Protein AF-A0A124FXR9-F1 (afdb_monomer_lite)

Radius of gyration: 18.73 Å; chains: 1; bounding box: 35×37×46 Å

Structure (mmCIF, N/CA/C/O backbone):
data_AF-A0A124FXR9-F1
#
_entry.id   AF-A0A124FXR9-F1
#
loop_
_atom_site.group_PDB
_atom_site.id
_atom_site.type_symbol
_atom_site.label_atom_id
_atom_site.label_alt_id
_atom_site.label_comp_id
_atom_site.label_asym_id
_atom_site.label_entity_id
_atom_site.label_seq_id
_atom_site.pdbx_PDB_ins_code
_atom_site.Cartn_x
_atom_site.Cartn_y
_atom_site.Cartn_z
_atom_site.occupancy
_atom_site.B_iso_or_equiv
_atom_site.auth_seq_id
_atom_site.auth_comp_id
_atom_site.auth_asym_id
_atom_site.auth_atom_id
_atom_site.pdbx_PDB_model_num
ATOM 1 N N . VAL A 1 1 ? -1.698 17.752 -11.540 1.00 46.06 1 VAL A N 1
ATOM 2 C CA . VAL A 1 1 ? -2.744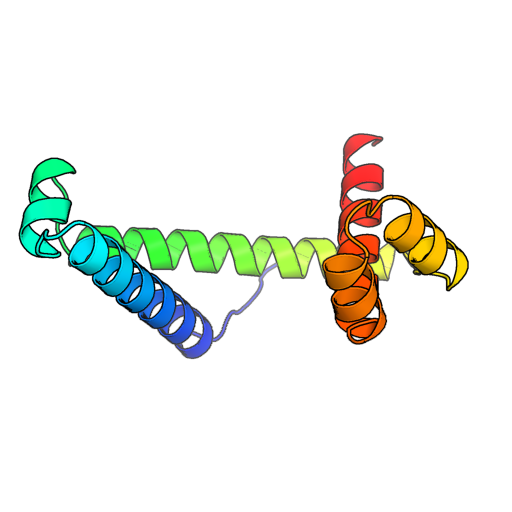 16.839 -12.069 1.00 46.06 1 VAL A CA 1
ATOM 3 C C . VAL A 1 1 ? -3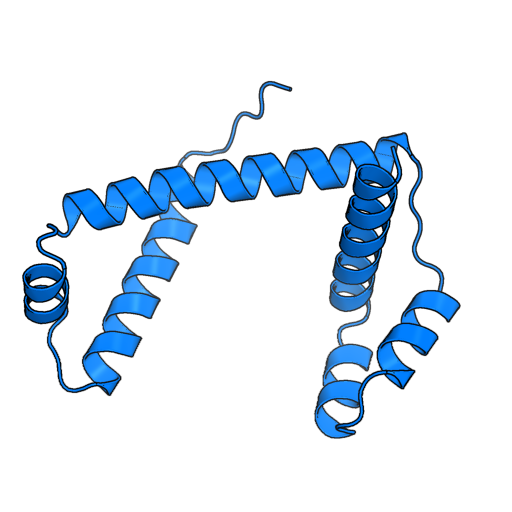.930 16.851 -11.109 1.00 46.06 1 VAL A C 1
ATOM 5 O O . VAL A 1 1 ? -3.719 16.599 -9.930 1.00 46.06 1 VAL A O 1
ATOM 8 N N . LYS A 1 2 ? -5.148 17.201 -11.553 1.00 51.97 2 LYS A N 1
ATOM 9 C CA . LYS A 1 2 ? -6.359 17.020 -10.731 1.00 51.97 2 LYS A CA 1
ATOM 10 C C . LYS A 1 2 ? -6.806 15.569 -10.886 1.00 51.97 2 LYS A C 1
ATOM 12 O O . LYS A 1 2 ? -7.331 15.203 -11.928 1.00 51.97 2 LYS A O 1
ATOM 17 N N . VAL A 1 3 ? -6.523 14.750 -9.880 1.00 61.56 3 VAL A N 1
ATOM 18 C CA . VAL A 1 3 ? -6.984 13.362 -9.827 1.00 61.56 3 VAL A CA 1
ATOM 19 C C . VAL A 1 3 ? -8.328 13.344 -9.107 1.00 61.56 3 VAL A C 1
ATOM 21 O O . VAL A 1 3 ? -8.393 13.676 -7.922 1.00 61.56 3 VAL A O 1
ATOM 24 N N . THR A 1 4 ? -9.392 12.975 -9.815 1.00 67.25 4 THR A N 1
ATOM 25 C CA . THR A 1 4 ? -10.710 12.755 -9.212 1.00 67.25 4 THR A CA 1
ATOM 26 C C . THR A 1 4 ? -10.789 11.304 -8.757 1.00 67.25 4 THR A C 1
ATOM 28 O O . THR A 1 4 ? -10.956 10.406 -9.577 1.00 67.25 4 THR A O 1
ATOM 31 N N . LEU A 1 5 ? -10.630 11.072 -7.455 1.00 76.38 5 LEU A N 1
ATOM 32 C CA . LEU A 1 5 ? -10.763 9.741 -6.866 1.00 76.38 5 LEU A CA 1
ATOM 33 C C . LEU A 1 5 ? -12.230 9.489 -6.495 1.00 76.38 5 LEU A C 1
ATOM 35 O O . LEU A 1 5 ? -12.836 10.339 -5.836 1.00 76.38 5 LEU A O 1
ATOM 39 N N . PRO A 1 6 ? -12.821 8.346 -6.890 1.00 84.50 6 PRO A N 1
ATOM 40 C CA . PRO A 1 6 ? -14.146 7.970 -6.426 1.00 84.50 6 PRO A CA 1
ATOM 41 C C . PRO A 1 6 ? -14.150 7.856 -4.904 1.00 84.50 6 PRO A C 1
ATOM 43 O O . PRO A 1 6 ? -13.340 7.130 -4.332 1.00 84.50 6 PRO A O 1
ATOM 46 N N . LYS A 1 7 ? -15.093 8.528 -4.241 1.00 83.06 7 LYS A N 1
ATOM 47 C CA . LYS A 1 7 ? -15.184 8.503 -2.775 1.00 83.06 7 LYS A CA 1
ATOM 48 C C . LYS A 1 7 ? -15.309 7.074 -2.226 1.00 83.06 7 LYS A C 1
ATOM 50 O O . LYS A 1 7 ? -14.657 6.737 -1.252 1.00 83.06 7 LYS A O 1
ATOM 55 N N . VAL A 1 8 ? -16.051 6.217 -2.931 1.00 87.69 8 VAL A N 1
ATOM 56 C CA . VAL A 1 8 ? -16.232 4.793 -2.595 1.00 87.69 8 VAL A CA 1
ATOM 57 C C . VAL A 1 8 ? -14.906 4.026 -2.543 1.00 87.69 8 VAL A C 1
ATOM 59 O O . VAL A 1 8 ? -14.758 3.124 -1.725 1.00 87.69 8 VAL A O 1
ATOM 62 N N . LEU A 1 9 ? -13.931 4.378 -3.389 1.00 86.88 9 LEU A N 1
ATOM 63 C CA . LEU A 1 9 ? -12.611 3.743 -3.376 1.00 86.88 9 LEU A CA 1
ATOM 64 C C . LEU A 1 9 ? -11.877 4.056 -2.068 1.00 86.88 9 LEU A C 1
ATOM 66 O O . LEU A 1 9 ? -11.360 3.154 -1.414 1.00 86.88 9 LEU A O 1
ATOM 70 N N . ILE A 1 10 ? -11.900 5.329 -1.669 1.00 89.00 10 ILE A N 1
ATOM 71 C CA . ILE A 1 10 ? -11.278 5.799 -0.430 1.00 89.00 10 ILE A CA 1
ATOM 72 C C . ILE A 1 10 ? -12.001 5.226 0.786 1.00 89.00 10 ILE A C 1
ATOM 74 O O . ILE A 1 10 ? -11.356 4.714 1.694 1.00 89.00 10 ILE A O 1
ATOM 78 N N . ASP A 1 11 ? -13.333 5.252 0.788 1.00 88.56 11 ASP A N 1
ATOM 79 C CA . ASP A 1 11 ? -14.139 4.730 1.892 1.00 88.56 11 ASP A CA 1
ATOM 80 C C . ASP A 1 11 ? -13.881 3.226 2.107 1.00 88.56 11 ASP A C 1
ATOM 82 O O . ASP A 1 11 ? -13.747 2.781 3.247 1.00 88.56 11 ASP A O 1
ATOM 86 N N . ASN A 1 12 ? -13.741 2.443 1.030 1.00 90.94 12 ASN A N 1
ATOM 87 C CA . ASN A 1 12 ? -13.391 1.024 1.127 1.00 90.94 12 ASN A CA 1
ATOM 88 C C . ASN A 1 12 ? -11.997 0.799 1.726 1.00 90.94 12 ASN A C 1
ATOM 90 O O . ASN A 1 12 ? -11.850 -0.051 2.604 1.00 90.94 12 ASN A O 1
ATOM 94 N N . GLU A 1 13 ? -10.985 1.554 1.293 1.00 89.56 13 GLU A N 1
ATOM 95 C CA . GLU A 1 13 ? -9.631 1.437 1.850 1.00 89.56 13 GLU A CA 1
ATOM 96 C C . GLU A 1 13 ? -9.598 1.825 3.331 1.00 89.56 13 GLU A C 1
ATOM 98 O O . GLU A 1 13 ? -9.015 1.116 4.151 1.00 89.56 13 GLU A O 1
ATOM 103 N N . VAL A 1 14 ? -10.283 2.910 3.699 1.00 92.25 14 VAL A N 1
ATOM 104 C CA . VAL A 1 14 ? -10.405 3.350 5.092 1.00 92.25 14 VAL A CA 1
ATOM 105 C C . VAL A 1 14 ? -11.065 2.270 5.944 1.00 92.25 14 VAL A C 1
ATOM 107 O O . VAL A 1 14 ? -10.559 1.952 7.019 1.00 92.25 14 VAL A O 1
ATOM 110 N N . ASN A 1 15 ? -12.145 1.654 5.460 1.00 91.56 15 ASN A N 1
ATOM 111 C CA . ASN A 1 15 ? -12.814 0.568 6.174 1.00 91.56 15 ASN A CA 1
ATOM 112 C C . ASN A 1 15 ? -11.900 -0.652 6.356 1.00 91.56 15 ASN A C 1
ATOM 114 O O . ASN A 1 15 ? -11.863 -1.219 7.446 1.00 91.56 15 ASN A O 1
ATOM 118 N N . GLN A 1 16 ? -11.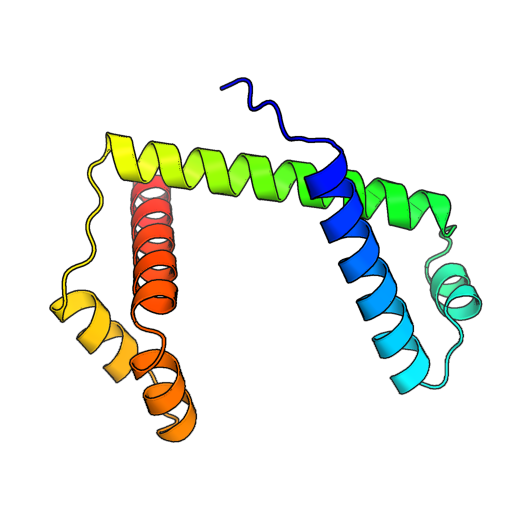120 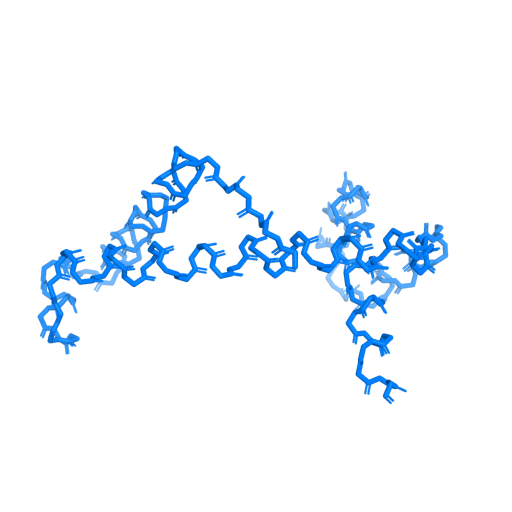-1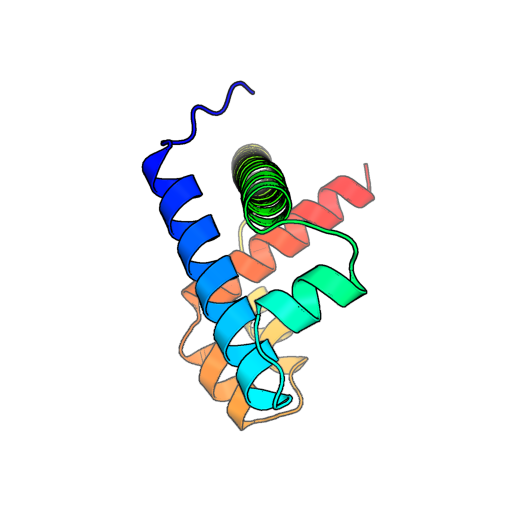.030 5.338 1.00 92.94 16 GLN A N 1
ATOM 119 C CA . GLN A 1 16 ? -10.150 -2.123 5.468 1.00 92.94 16 GLN A CA 1
ATOM 120 C C . GLN A 1 16 ? -9.030 -1.798 6.465 1.00 92.94 16 GLN A C 1
ATOM 122 O O . GLN A 1 16 ? -8.637 -2.664 7.252 1.00 92.94 16 GLN A O 1
ATOM 127 N N . LYS A 1 17 ? -8.536 -0.553 6.477 1.00 91.56 17 LYS A N 1
ATOM 128 C CA . LYS A 1 17 ? -7.529 -0.091 7.447 1.00 91.56 17 LYS A CA 1
ATOM 129 C C . LYS A 1 17 ? -8.072 -0.113 8.873 1.00 91.56 17 LYS A C 1
ATOM 131 O O . LYS A 1 17 ? -7.381 -0.582 9.773 1.00 91.56 17 LYS A O 1
ATOM 136 N N . LEU A 1 18 ? -9.312 0.335 9.073 1.00 91.44 18 LEU A N 1
ATOM 137 C CA . LEU A 1 18 ? -9.989 0.278 10.369 1.00 91.44 18 LEU A CA 1
ATOM 138 C C . LEU A 1 18 ? -10.206 -1.167 10.833 1.00 91.44 18 LEU A C 1
ATOM 140 O O . LEU A 1 18 ? -9.891 -1.478 11.976 1.00 91.44 18 LEU A O 1
ATOM 144 N N . ALA A 1 19 ? -10.666 -2.062 9.955 1.00 92.44 19 ALA A N 1
ATOM 145 C CA . ALA A 1 19 ? -10.821 -3.481 10.284 1.00 92.44 19 ALA A CA 1
ATOM 146 C C . ALA A 1 19 ? -9.478 -4.121 10.677 1.00 92.44 19 ALA A C 1
ATOM 148 O O . ALA A 1 19 ? -9.368 -4.741 11.731 1.00 92.44 19 ALA A O 1
ATOM 149 N N . SER A 1 20 ? -8.425 -3.858 9.897 1.00 92.38 20 SER A N 1
ATOM 150 C CA . SER A 1 20 ? -7.063 -4.308 10.212 1.00 92.38 20 SER A CA 1
ATOM 151 C C . SER A 1 20 ? -6.551 -3.751 11.543 1.00 92.38 20 SER A C 1
ATOM 153 O O . SER A 1 20 ? -5.781 -4.417 12.234 1.00 92.38 20 SER A O 1
ATOM 155 N N . LEU A 1 21 ? -6.928 -2.517 11.895 1.00 90.44 21 LEU A N 1
ATOM 156 C CA . LEU A 1 21 ? -6.573 -1.911 13.174 1.00 90.44 21 LEU A CA 1
ATOM 157 C C . LEU A 1 21 ? -7.269 -2.636 14.328 1.00 90.44 21 LEU A C 1
ATOM 159 O O . LEU A 1 21 ? -6.602 -2.983 15.297 1.00 90.44 21 LEU A O 1
ATOM 163 N N . VAL A 1 22 ? -8.568 -2.916 14.198 1.00 90.56 22 VAL A N 1
ATOM 164 C CA . VAL A 1 22 ? -9.335 -3.689 15.186 1.00 90.56 22 VAL A CA 1
ATOM 165 C C . VAL A 1 22 ? -8.697 -5.060 15.400 1.00 90.56 22 VAL A C 1
ATOM 167 O O . VAL A 1 22 ? -8.322 -5.368 16.526 1.00 90.56 22 VAL A O 1
ATOM 170 N N . GLU A 1 23 ? -8.439 -5.818 14.331 1.00 93.00 23 GLU A N 1
ATOM 171 C CA . GLU A 1 23 ? -7.816 -7.145 14.436 1.00 93.00 23 GLU A CA 1
ATOM 172 C C . GLU A 1 23 ? -6.438 -7.108 15.116 1.00 93.00 23 GLU A C 1
ATOM 174 O O . GLU A 1 23 ? -6.084 -8.004 15.886 1.00 93.00 23 GLU A O 1
ATOM 179 N N . LYS A 1 24 ? -5.617 -6.090 14.823 1.00 89.94 24 LYS A N 1
ATOM 180 C CA . LYS A 1 24 ? -4.299 -5.922 15.458 1.00 89.94 24 LYS A CA 1
ATOM 181 C C . LYS A 1 24 ? -4.433 -5.613 16.943 1.00 89.94 24 LYS A C 1
ATOM 183 O O . LYS A 1 24 ? -3.681 -6.168 17.739 1.00 89.94 24 LYS A O 1
ATOM 188 N N . THR A 1 25 ? -5.373 -4.752 17.308 1.00 90.62 25 THR A N 1
ATOM 189 C CA . THR A 1 25 ? -5.607 -4.367 18.700 1.00 90.62 25 THR A CA 1
ATOM 190 C C . THR A 1 25 ? -6.186 -5.532 19.507 1.00 90.62 25 THR A C 1
ATOM 192 O O . THR A 1 25 ? -5.706 -5.801 20.608 1.00 90.62 25 THR A O 1
ATOM 195 N N . GLU A 1 26 ? -7.099 -6.315 18.926 1.00 90.56 26 GLU A N 1
ATOM 196 C CA . GLU A 1 26 ? -7.632 -7.539 19.538 1.00 90.56 26 GLU A CA 1
ATOM 197 C C . GLU A 1 26 ? -6.543 -8.592 19.774 1.00 90.56 26 GLU A C 1
ATOM 199 O O . GLU A 1 26 ? -6.491 -9.205 20.841 1.00 90.56 26 GLU A O 1
ATOM 204 N N . LYS A 1 27 ? -5.606 -8.764 18.830 1.00 92.75 27 LYS A N 1
ATOM 205 C CA . LYS A 1 27 ? -4.440 -9.655 19.001 1.00 92.75 27 LYS A CA 1
ATOM 206 C C . LYS A 1 27 ? -3.526 -9.242 20.156 1.00 92.75 27 LYS A C 1
ATOM 208 O O . LYS A 1 27 ? -2.818 -10.088 20.696 1.00 92.75 27 LYS A O 1
ATOM 213 N N . LEU A 1 28 ? -3.536 -7.965 20.535 1.00 90.06 28 LEU A N 1
ATOM 214 C CA . LEU A 1 28 ? -2.812 -7.441 21.695 1.00 90.06 28 LEU A CA 1
ATOM 215 C C . LEU A 1 28 ? -3.624 -7.549 22.999 1.00 90.06 28 LEU A C 1
ATOM 217 O O . LEU A 1 28 ? -3.142 -7.125 24.047 1.00 90.06 28 LEU A O 1
ATOM 221 N N . GLY A 1 29 ? -4.839 -8.107 22.952 1.00 91.19 29 GLY A N 1
ATOM 222 C CA . GLY A 1 29 ? -5.741 -8.207 24.101 1.00 91.19 29 GLY A CA 1
ATOM 223 C C . GLY A 1 29 ? -6.357 -6.869 24.516 1.00 91.19 29 GLY A C 1
ATOM 224 O O . GLY A 1 29 ? -6.838 -6.741 25.639 1.00 91.19 29 GLY A O 1
ATOM 225 N N . LEU A 1 30 ? -6.318 -5.869 23.634 1.00 89.44 30 LEU A N 1
ATOM 226 C CA . LEU A 1 30 ? -6.868 -4.538 23.865 1.00 89.44 30 LEU A CA 1
ATOM 227 C C . LEU A 1 30 ? -8.173 -4.373 23.080 1.00 89.44 30 LEU A C 1
ATOM 229 O O . LEU A 1 30 ? -8.354 -4.955 22.011 1.00 89.44 30 LEU A O 1
ATOM 233 N N . SER A 1 31 ? -9.077 -3.534 23.583 1.00 88.06 31 SER A N 1
ATOM 234 C CA . SER A 1 31 ? -10.183 -3.021 22.762 1.00 88.06 31 SER A CA 1
ATOM 235 C C . SER A 1 31 ? -9.712 -1.845 21.907 1.00 88.06 31 SER A C 1
ATOM 237 O O . SER A 1 31 ? -8.779 -1.124 22.278 1.00 88.06 31 SER A O 1
ATOM 239 N N . ILE A 1 32 ? -10.379 -1.619 20.772 1.00 87.44 32 ILE A N 1
ATOM 240 C CA . ILE A 1 32 ? -10.082 -0.470 19.913 1.00 87.44 32 ILE A CA 1
ATOM 241 C C . ILE A 1 32 ? -10.217 0.850 20.681 1.00 87.44 32 ILE A C 1
ATOM 243 O O . ILE A 1 32 ? -9.324 1.685 20.597 1.00 87.44 32 ILE A O 1
ATOM 247 N N . ASP A 1 33 ? -11.244 1.001 21.516 1.00 87.81 33 ASP A N 1
ATOM 248 C CA . ASP A 1 33 ? -11.464 2.204 22.324 1.00 87.81 33 ASP A CA 1
ATOM 249 C C . ASP A 1 33 ? -10.321 2.474 23.309 1.00 87.81 33 ASP A C 1
ATOM 251 O O . ASP A 1 33 ? -9.874 3.612 23.446 1.00 87.81 33 ASP A O 1
ATOM 255 N N . GLN A 1 34 ? -9.789 1.433 23.957 1.00 89.06 34 GLN A N 1
ATOM 256 C CA . GLN A 1 34 ? -8.625 1.572 24.840 1.00 89.06 34 GLN A CA 1
ATOM 257 C C . GLN A 1 34 ? -7.378 2.000 24.067 1.00 89.06 34 GLN A C 1
ATOM 259 O O . GLN A 1 34 ? -6.633 2.856 24.536 1.00 89.06 34 GLN A O 1
ATOM 264 N N . TYR A 1 35 ? -7.152 1.436 22.881 1.00 88.94 35 TYR A N 1
ATOM 265 C CA . TYR A 1 35 ? -6.025 1.820 22.032 1.00 88.94 35 TYR A CA 1
ATOM 266 C C . TYR A 1 35 ? -6.141 3.265 21.532 1.00 88.94 35 TYR A C 1
ATOM 268 O O . TYR A 1 35 ? -5.169 4.013 21.518 1.00 88.94 35 TYR A O 1
ATOM 276 N N . LEU A 1 36 ? -7.342 3.696 21.165 1.00 89.12 36 LEU A N 1
ATOM 277 C CA . LEU A 1 36 ? -7.593 5.080 20.779 1.00 89.12 36 LEU A CA 1
ATOM 278 C C . LEU A 1 36 ? -7.396 6.046 21.955 1.00 89.12 36 LEU A C 1
ATOM 280 O O . LEU A 1 36 ? -6.800 7.112 21.784 1.00 89.12 36 LEU A O 1
ATOM 284 N N . ALA A 1 37 ? -7.794 5.638 23.162 1.00 89.75 37 ALA A N 1
ATOM 285 C CA . ALA A 1 37 ? -7.572 6.409 24.378 1.00 89.75 37 ALA A CA 1
ATOM 286 C C . ALA A 1 37 ? -6.079 6.593 24.702 1.00 89.75 37 ALA A C 1
ATOM 288 O O . ALA A 1 37 ? -5.689 7.688 25.106 1.00 89.75 37 ALA A O 1
ATOM 289 N N . THR A 1 38 ? -5.223 5.583 24.486 1.00 89.81 38 THR A N 1
ATOM 290 C CA . THR A 1 38 ? -3.765 5.741 24.688 1.00 89.81 38 THR A CA 1
ATOM 291 C C . THR A 1 38 ? -3.132 6.683 23.666 1.00 89.81 38 THR A C 1
ATOM 293 O O . THR A 1 38 ? -2.165 7.371 23.987 1.00 89.81 38 THR A O 1
ATOM 296 N N . LEU A 1 39 ? -3.690 6.750 22.455 1.00 87.69 39 LEU A N 1
ATOM 297 C CA . LEU A 1 39 ? -3.286 7.699 21.418 1.00 87.69 39 LEU A CA 1
ATOM 298 C C . LEU A 1 39 ? -3.880 9.103 21.611 1.00 87.69 39 LEU A C 1
ATOM 300 O O . LEU A 1 39 ? -3.473 10.025 20.905 1.00 87.69 39 LEU A O 1
ATOM 304 N N . GLY A 1 40 ? -4.835 9.274 22.531 1.00 91.19 40 GLY A N 1
ATOM 305 C CA . GLY A 1 40 ? -5.565 10.528 22.721 1.00 91.19 40 GLY A CA 1
ATOM 306 C C . GLY A 1 40 ? -6.420 10.920 21.514 1.00 91.19 40 GLY A C 1
ATOM 307 O O . GLY A 1 40 ? -6.610 12.109 21.273 1.00 91.19 40 GLY A O 1
ATOM 308 N N . LYS A 1 41 ? -6.894 9.940 20.735 1.00 90.75 41 LYS A N 1
ATOM 309 C CA . LYS A 1 41 ? -7.652 10.156 19.494 1.00 90.75 41 LYS A CA 1
ATOM 310 C C . LYS A 1 41 ? -9.033 9.529 19.571 1.00 90.75 41 LYS A C 1
ATOM 312 O O . LYS A 1 41 ? -9.241 8.535 20.258 1.00 90.75 41 LYS A O 1
ATOM 317 N N . THR A 1 42 ? -9.974 10.076 18.816 1.00 90.75 42 THR A N 1
ATOM 318 C CA . THR A 1 42 ? -11.300 9.485 18.610 1.00 90.75 42 THR A CA 1
ATOM 319 C C . THR A 1 42 ? -11.346 8.611 17.354 1.00 90.75 42 THR A C 1
ATOM 321 O O . THR A 1 42 ? -10.503 8.710 16.457 1.00 90.75 42 THR A O 1
ATOM 324 N N . ALA A 1 43 ? -12.371 7.760 17.254 1.00 87.38 43 ALA A N 1
ATOM 325 C CA . ALA A 1 43 ? -12.600 6.947 16.059 1.00 87.38 43 ALA A CA 1
ATOM 326 C C . ALA A 1 43 ? -12.827 7.810 14.802 1.00 87.38 43 ALA A C 1
ATOM 328 O O . ALA A 1 43 ? -12.375 7.455 13.713 1.00 87.38 43 ALA A O 1
ATOM 329 N N . GLU A 1 44 ? -13.489 8.964 14.946 1.00 89.94 44 GLU A N 1
ATOM 330 C CA . GLU A 1 44 ? -13.696 9.913 13.847 1.00 89.94 44 GLU A CA 1
ATOM 331 C C . GLU A 1 44 ? -12.386 10.552 13.376 1.00 89.94 44 GLU A C 1
ATOM 333 O O . GLU A 1 44 ? -12.172 10.688 12.168 1.00 89.94 44 GLU A O 1
ATOM 338 N N . GLU A 1 45 ? -11.487 10.898 14.300 1.00 91.38 45 GLU A N 1
ATOM 339 C CA . GLU A 1 45 ? -10.167 11.439 13.965 1.00 91.38 45 GLU A CA 1
ATOM 340 C C . GLU A 1 45 ? -9.320 10.422 13.206 1.00 91.38 45 GLU A C 1
ATOM 342 O O . GLU A 1 45 ? -8.837 10.738 12.119 1.00 91.38 45 GLU A O 1
ATOM 347 N N . ILE A 1 46 ? -9.233 9.181 13.695 1.00 91.25 46 ILE A N 1
ATOM 348 C CA . ILE A 1 46 ? -8.504 8.115 12.991 1.00 91.25 46 ILE A CA 1
ATOM 349 C C . ILE A 1 46 ? -9.095 7.859 11.608 1.00 91.25 46 ILE A C 1
ATOM 351 O O . ILE A 1 46 ? -8.358 7.732 10.630 1.00 91.25 46 ILE A O 1
ATOM 355 N N . LYS A 1 47 ? -10.427 7.825 11.491 1.00 90.62 47 LYS A N 1
ATOM 356 C CA . LYS A 1 47 ? -11.090 7.661 10.196 1.00 90.62 47 LYS A CA 1
ATOM 357 C C . LYS A 1 47 ? -10.712 8.785 9.229 1.00 90.62 47 LYS A C 1
ATOM 359 O O . LYS A 1 47 ? -10.419 8.515 8.065 1.00 90.62 47 LYS A O 1
ATOM 364 N N . LYS A 1 48 ? -10.700 10.035 9.697 1.00 92.62 48 LYS A N 1
ATOM 365 C CA . LYS A 1 48 ? -10.328 11.203 8.887 1.00 92.62 48 LYS A CA 1
ATOM 366 C C . LYS A 1 48 ? -8.855 11.174 8.485 1.00 92.62 48 LYS A C 1
ATOM 368 O O . LYS A 1 48 ? -8.539 11.490 7.339 1.00 92.62 48 LYS A O 1
ATOM 373 N N . GLU A 1 49 ? -7.970 10.772 9.389 1.00 91.38 49 GLU A N 1
ATOM 374 C CA . GLU A 1 49 ? -6.547 10.590 9.094 1.00 91.38 49 GLU A CA 1
ATOM 375 C C . GLU A 1 49 ? -6.337 9.515 8.029 1.00 91.38 49 GLU A C 1
ATOM 377 O O . GLU A 1 49 ? -5.678 9.772 7.023 1.00 91.38 49 GLU A O 1
ATOM 382 N N . TYR A 1 50 ? -6.972 8.351 8.179 1.00 92.38 50 TYR A N 1
ATOM 383 C CA . TYR A 1 50 ? -6.916 7.292 7.173 1.00 92.38 50 TYR A CA 1
ATOM 384 C C . TYR A 1 50 ? -7.502 7.732 5.840 1.00 92.38 50 TYR A C 1
ATOM 386 O O . TYR A 1 50 ? -6.964 7.357 4.801 1.00 92.38 50 TYR A O 1
ATOM 394 N N . GLN A 1 51 ? -8.557 8.546 5.832 1.00 91.06 51 GLN A N 1
ATOM 395 C CA . GLN A 1 51 ? -9.101 9.098 4.597 1.00 91.06 51 GLN A CA 1
ATOM 396 C C . GLN A 1 51 ? -8.074 9.994 3.892 1.00 91.06 51 GLN A C 1
ATOM 398 O O . GLN A 1 51 ? -7.783 9.784 2.715 1.00 91.06 51 GLN A O 1
ATOM 403 N N . GLN A 1 52 ? -7.475 10.945 4.614 1.00 91.50 52 GLN A N 1
ATOM 404 C CA . GLN A 1 52 ? -6.466 11.854 4.063 1.00 91.50 52 GLN A CA 1
ATOM 405 C C . GLN A 1 52 ? -5.214 11.114 3.583 1.00 91.50 52 GLN A C 1
ATOM 407 O O . GLN A 1 52 ? -4.679 11.419 2.514 1.00 91.50 52 GLN A O 1
ATOM 412 N N . GLU A 1 53 ? -4.754 10.133 4.355 1.00 91.06 53 GLU A N 1
ATOM 413 C CA . GLU A 1 53 ? -3.611 9.298 4.005 1.00 91.06 53 GLU A CA 1
ATOM 414 C C . GLU A 1 53 ? -3.898 8.473 2.746 1.00 91.06 53 GLU A C 1
ATOM 416 O O . GLU A 1 53 ? -3.104 8.491 1.808 1.00 91.06 53 GLU A O 1
ATOM 421 N N . SER A 1 54 ? -5.056 7.812 2.681 1.00 90.50 54 SER A N 1
ATOM 422 C CA . SER A 1 54 ? -5.458 7.001 1.525 1.00 90.50 54 SER A CA 1
ATOM 423 C C . SER A 1 54 ? -5.592 7.866 0.270 1.00 90.50 54 SER A C 1
ATOM 425 O O . SER A 1 54 ? -5.056 7.523 -0.782 1.00 90.50 54 SER A O 1
ATOM 427 N N . GLU A 1 55 ? -6.200 9.053 0.371 1.00 89.69 55 GLU A N 1
ATOM 428 C CA . GLU A 1 55 ? -6.246 10.013 -0.739 1.00 89.69 55 GLU A CA 1
ATOM 429 C C . GLU A 1 55 ? -4.853 10.435 -1.218 1.00 89.69 55 GLU A C 1
ATOM 431 O O . GLU A 1 55 ? -4.621 10.561 -2.424 1.00 89.69 55 GLU A O 1
ATOM 436 N N . LYS A 1 56 ? -3.929 10.694 -0.288 1.00 89.38 56 LYS A N 1
ATOM 437 C CA . LYS A 1 56 ? -2.550 11.068 -0.617 1.00 89.38 56 LYS A CA 1
ATOM 438 C C . LYS A 1 56 ? -1.824 9.914 -1.303 1.00 89.38 56 LYS A C 1
ATOM 440 O O . LYS A 1 56 ? -1.172 10.149 -2.319 1.00 89.38 56 LYS A O 1
ATOM 445 N N . ASN A 1 57 ? -1.972 8.696 -0.791 1.00 88.19 57 ASN A N 1
ATOM 446 C CA . ASN A 1 57 ? -1.355 7.498 -1.350 1.00 88.19 57 ASN A CA 1
ATOM 447 C C . ASN A 1 57 ? -1.869 7.228 -2.764 1.00 88.19 57 ASN A C 1
ATOM 449 O O . ASN A 1 57 ? -1.064 7.098 -3.677 1.00 88.19 57 ASN A O 1
ATOM 453 N N . TRP A 1 58 ? -3.183 7.267 -2.993 1.00 89.25 58 TRP A N 1
ATOM 454 C CA . TRP A 1 58 ? -3.748 7.121 -4.338 1.00 89.25 58 TRP A CA 1
ATOM 455 C C . TRP A 1 58 ? -3.259 8.192 -5.310 1.00 89.25 58 TRP A C 1
ATOM 457 O O . TRP A 1 58 ? -2.920 7.886 -6.453 1.00 89.25 58 TRP A O 1
ATOM 467 N N . LYS A 1 59 ? -3.205 9.457 -4.876 1.00 87.69 59 LYS A N 1
ATOM 468 C CA . LYS A 1 59 ? -2.669 10.546 -5.708 1.00 87.69 59 LYS A CA 1
ATOM 469 C C . LYS A 1 59 ? -1.202 10.308 -6.053 1.00 87.69 59 LYS A C 1
ATOM 471 O O . LYS A 1 59 ? -0.822 10.545 -7.196 1.00 87.69 59 LYS A O 1
ATOM 476 N N . LEU A 1 60 ? -0.404 9.848 -5.090 1.00 87.62 60 LEU A N 1
ATOM 477 C CA . LEU A 1 60 ? 1.001 9.515 -5.298 1.00 87.62 60 LEU A CA 1
ATOM 478 C C . LEU A 1 60 ? 1.152 8.349 -6.278 1.00 87.62 60 LEU A C 1
ATOM 480 O O . LEU A 1 60 ? 1.882 8.485 -7.251 1.00 87.62 60 LEU A O 1
ATOM 484 N N . GLU A 1 61 ? 0.428 7.250 -6.077 1.00 86.31 61 GLU A N 1
ATOM 485 C CA . GLU A 1 61 ? 0.470 6.083 -6.965 1.00 86.31 61 GLU A CA 1
ATOM 486 C C . GLU A 1 61 ? 0.078 6.450 -8.398 1.00 86.31 61 GLU A C 1
ATOM 488 O O . GLU A 1 61 ? 0.747 6.058 -9.352 1.00 86.31 61 GLU A O 1
ATOM 493 N N . LEU A 1 62 ? -0.971 7.253 -8.578 1.00 88.75 62 LEU A N 1
ATOM 494 C CA . LEU A 1 62 ? -1.393 7.701 -9.905 1.00 88.75 62 LEU A CA 1
ATOM 495 C C . LEU A 1 62 ? -0.397 8.677 -10.537 1.00 88.75 62 LEU A C 1
ATOM 497 O O . LEU A 1 62 ? -0.199 8.642 -11.750 1.00 88.75 62 LEU A O 1
ATOM 501 N N . ALA A 1 63 ? 0.250 9.527 -9.737 1.00 88.81 63 ALA A N 1
ATOM 502 C CA . ALA A 1 63 ? 1.315 10.397 -10.222 1.00 88.81 63 ALA A CA 1
ATOM 503 C C . ALA A 1 63 ? 2.540 9.584 -10.665 1.00 88.81 63 ALA A C 1
ATOM 505 O O . ALA A 1 63 ? 3.035 9.807 -11.764 1.00 88.81 63 ALA A O 1
ATOM 506 N N . LEU A 1 64 ? 2.981 8.615 -9.857 1.00 88.50 64 LEU A N 1
ATOM 507 C CA . LEU A 1 64 ? 4.097 7.727 -10.189 1.00 88.50 64 LEU A CA 1
ATOM 508 C C . LEU A 1 64 ? 3.803 6.909 -11.445 1.00 88.50 64 LEU A C 1
ATOM 510 O O . LEU A 1 64 ? 4.639 6.867 -12.338 1.00 88.50 64 LEU A O 1
ATOM 514 N N . ASN A 1 65 ? 2.609 6.322 -11.563 1.00 88.31 65 ASN A N 1
ATOM 515 C CA . ASN A 1 65 ? 2.227 5.592 -12.773 1.00 88.31 65 ASN A CA 1
ATOM 516 C C . ASN A 1 65 ? 2.249 6.493 -14.009 1.00 88.31 65 ASN A C 1
ATOM 518 O O . ASN A 1 65 ? 2.791 6.103 -15.038 1.00 88.31 65 ASN A O 1
ATOM 522 N N . LYS A 1 66 ? 1.732 7.722 -13.896 1.00 89.88 66 LYS A N 1
ATOM 523 C CA . LYS A 1 66 ? 1.767 8.677 -15.003 1.00 89.88 66 LYS A CA 1
ATOM 524 C C . LYS A 1 66 ? 3.198 9.041 -15.413 1.00 89.88 66 LYS A C 1
ATOM 526 O O . LYS A 1 66 ? 3.482 9.065 -16.603 1.00 89.88 66 LYS A O 1
ATOM 531 N N . ILE A 1 67 ? 4.087 9.292 -14.454 1.00 89.88 67 ILE A N 1
ATOM 532 C CA . ILE A 1 67 ? 5.504 9.572 -14.732 1.00 89.88 67 ILE A CA 1
ATOM 533 C C . ILE A 1 67 ? 6.155 8.352 -15.394 1.00 89.88 67 ILE A C 1
ATOM 535 O O . ILE A 1 67 ? 6.846 8.492 -16.394 1.00 89.88 67 ILE A O 1
ATOM 539 N N . ALA A 1 68 ? 5.878 7.146 -14.895 1.00 91.12 68 ALA A N 1
ATOM 540 C CA . ALA A 1 68 ? 6.375 5.908 -15.483 1.00 91.12 68 ALA A CA 1
ATOM 541 C C . ALA A 1 68 ? 5.892 5.698 -16.927 1.00 91.12 68 ALA A C 1
ATOM 543 O O . ALA A 1 68 ? 6.613 5.110 -17.734 1.00 91.12 68 ALA A O 1
ATOM 544 N N . ASP A 1 69 ? 4.670 6.129 -17.253 1.00 91.06 69 ASP A N 1
ATOM 545 C CA . ASP A 1 69 ? 4.126 6.099 -18.613 1.00 91.06 69 ASP A CA 1
ATOM 546 C C . ASP A 1 69 ? 4.796 7.158 -19.508 1.00 91.06 69 ASP A C 1
ATOM 548 O O . ASP A 1 69 ? 5.202 6.840 -20.627 1.00 91.06 69 ASP A O 1
ATOM 552 N N . GLU A 1 70 ? 4.943 8.397 -19.021 1.00 92.06 70 GLU A N 1
ATOM 553 C CA . GLU A 1 70 ? 5.570 9.515 -19.750 1.00 92.06 70 GLU A CA 1
ATOM 554 C C . GLU A 1 70 ? 7.047 9.231 -20.066 1.00 92.06 70 GLU A C 1
ATOM 556 O O . GLU A 1 70 ? 7.476 9.381 -21.212 1.00 92.06 70 GLU A O 1
ATOM 561 N N . GLU A 1 71 ? 7.781 8.698 -19.091 1.00 90.88 71 GLU A N 1
ATOM 562 C CA . GLU A 1 71 ? 9.195 8.321 -19.204 1.00 90.88 71 GLU A CA 1
ATOM 563 C C . GLU A 1 71 ? 9.390 6.929 -19.833 1.00 90.88 71 GLU A C 1
ATOM 565 O O . GLU A 1 71 ? 10.515 6.449 -19.974 1.00 90.88 71 GLU A O 1
ATOM 570 N N . LYS A 1 72 ? 8.294 6.261 -20.231 1.00 91.56 72 LYS A N 1
ATOM 571 C CA . LYS A 1 72 ? 8.285 4.934 -20.876 1.00 91.56 72 LYS A CA 1
ATOM 572 C C . LYS A 1 72 ? 9.078 3.881 -20.101 1.00 91.56 72 LYS A C 1
ATOM 574 O O . LYS A 1 72 ? 9.747 3.022 -20.682 1.00 91.56 72 LYS A O 1
ATOM 579 N N . ILE A 1 73 ? 8.971 3.921 -18.777 1.00 90.12 73 ILE A N 1
ATOM 580 C CA . ILE A 1 73 ? 9.613 2.956 -17.892 1.00 90.12 73 ILE A CA 1
ATOM 581 C C . ILE A 1 73 ? 8.959 1.598 -18.115 1.00 90.12 73 ILE A C 1
ATOM 583 O O . ILE A 1 73 ? 7.783 1.383 -17.798 1.00 90.12 73 ILE A O 1
ATOM 587 N N . THR A 1 74 ? 9.753 0.680 -18.654 1.00 89.56 74 THR A N 1
ATOM 588 C CA . THR A 1 74 ? 9.384 -0.712 -18.899 1.00 89.56 74 THR A CA 1
ATOM 589 C C . THR A 1 74 ? 10.188 -1.631 -17.989 1.00 89.56 74 THR A C 1
ATOM 591 O O . THR A 1 74 ? 11.290 -1.305 -17.539 1.00 89.56 74 THR A O 1
ATOM 594 N N . VAL A 1 75 ? 9.595 -2.780 -17.681 1.00 90.94 75 VAL A N 1
ATOM 595 C CA . VAL A 1 75 ? 10.228 -3.835 -16.892 1.00 90.94 75 VAL A CA 1
ATOM 596 C C . VAL A 1 75 ? 10.463 -5.006 -17.824 1.00 90.94 75 VAL A C 1
ATOM 598 O O . VAL A 1 75 ? 9.521 -5.518 -18.426 1.00 90.94 75 VAL A O 1
ATOM 601 N N . SER A 1 76 ? 11.726 -5.379 -17.965 1.00 91.56 76 SER A N 1
ATOM 602 C CA . SER A 1 76 ? 12.152 -6.540 -18.735 1.00 91.56 76 SER A CA 1
ATOM 603 C C . SER A 1 76 ? 12.101 -7.806 -17.879 1.00 91.56 76 SER A C 1
ATOM 605 O O . SER A 1 76 ? 12.101 -7.737 -16.649 1.00 91.56 76 SER A O 1
ATOM 607 N N . ASP A 1 77 ? 12.108 -8.975 -18.520 1.00 88.56 77 ASP A N 1
ATOM 608 C CA . ASP A 1 77 ? 12.246 -10.248 -17.802 1.00 88.56 77 ASP A CA 1
ATOM 609 C C . ASP A 1 77 ? 13.558 -10.320 -17.010 1.00 88.56 77 ASP A C 1
ATOM 611 O O . ASP A 1 77 ? 13.575 -10.850 -15.903 1.00 88.56 77 ASP A O 1
ATOM 615 N N . GLN A 1 78 ? 14.630 -9.702 -17.520 1.00 90.38 78 GLN A N 1
ATOM 616 C CA . GLN A 1 78 ? 15.902 -9.625 -16.807 1.00 90.38 78 GLN A CA 1
ATOM 617 C C . GLN A 1 78 ? 15.759 -8.875 -15.475 1.00 90.38 78 GLN A C 1
ATOM 619 O O . GLN A 1 78 ? 16.259 -9.344 -14.459 1.00 90.38 78 GLN A O 1
ATOM 624 N N . ASP A 1 79 ? 15.026 -7.757 -15.449 1.00 90.06 79 ASP A N 1
ATOM 625 C CA . ASP A 1 79 ? 14.785 -7.014 -14.206 1.00 90.06 79 ASP A CA 1
ATOM 626 C C . ASP A 1 79 ? 14.041 -7.865 -13.167 1.00 90.06 79 ASP A C 1
ATOM 628 O O . ASP A 1 79 ? 14.303 -7.774 -11.965 1.00 90.06 79 ASP A O 1
ATOM 632 N N . ILE A 1 80 ? 13.103 -8.695 -13.634 1.00 90.00 80 ILE A N 1
ATOM 633 C CA . ILE A 1 80 ? 12.332 -9.616 -12.795 1.00 90.00 80 ILE A CA 1
ATOM 634 C C . ILE A 1 80 ? 13.248 -10.708 -12.244 1.00 90.00 80 ILE A C 1
ATOM 636 O O . ILE A 1 80 ? 13.226 -10.971 -11.041 1.00 90.00 80 ILE A O 1
ATOM 640 N N . ASP A 1 81 ? 14.077 -11.315 -13.089 1.00 90.31 81 ASP A N 1
ATOM 641 C CA . ASP A 1 81 ? 15.014 -12.359 -12.677 1.00 90.31 81 ASP A CA 1
ATOM 642 C C . ASP A 1 81 ? 16.068 -11.815 -11.698 1.00 90.31 81 ASP A C 1
ATOM 644 O O . ASP A 1 81 ? 16.371 -12.456 -10.689 1.00 90.31 81 ASP A O 1
ATOM 648 N N . GLU A 1 82 ? 16.582 -10.603 -11.927 1.00 91.31 82 GLU A N 1
ATOM 649 C CA . GLU A 1 82 ? 17.485 -9.913 -11.001 1.00 91.31 82 GLU A CA 1
ATOM 650 C C . GLU A 1 82 ? 16.812 -9.627 -9.655 1.00 91.31 82 GLU A C 1
ATOM 652 O O . GLU A 1 82 ? 17.422 -9.850 -8.606 1.00 91.31 82 GLU A O 1
ATOM 657 N N . ALA A 1 83 ? 15.553 -9.179 -9.658 1.00 88.69 83 ALA A N 1
ATOM 658 C CA . ALA A 1 83 ? 14.790 -8.973 -8.432 1.00 88.69 83 ALA A CA 1
ATOM 659 C C . ALA A 1 83 ? 14.584 -10.291 -7.669 1.00 88.69 83 ALA A C 1
ATOM 661 O O . ALA A 1 83 ? 14.848 -10.343 -6.470 1.00 88.69 83 ALA A O 1
ATOM 662 N N . LEU A 1 84 ? 14.199 -11.371 -8.357 1.00 89.88 84 LEU A N 1
ATOM 663 C CA . LEU A 1 84 ? 14.013 -12.700 -7.761 1.00 89.88 84 LEU A CA 1
ATOM 664 C C . LEU A 1 84 ? 15.321 -13.300 -7.229 1.00 89.88 84 LEU A C 1
ATOM 666 O O . LEU A 1 84 ? 15.304 -14.065 -6.266 1.00 89.88 84 LEU A O 1
ATOM 670 N N . ASN A 1 85 ? 16.464 -12.983 -7.836 1.00 90.69 85 ASN A N 1
ATOM 671 C CA . ASN A 1 85 ? 17.770 -13.458 -7.376 1.00 90.69 85 ASN A CA 1
ATOM 672 C C . ASN A 1 85 ? 18.271 -12.749 -6.114 1.00 90.69 85 ASN A C 1
ATOM 674 O O . ASN A 1 85 ? 19.106 -13.310 -5.409 1.00 90.69 85 ASN A O 1
ATOM 678 N N . LYS A 1 86 ? 17.736 -11.566 -5.791 1.00 89.00 86 LYS A N 1
ATOM 679 C CA . LYS A 1 86 ? 18.010 -10.871 -4.522 1.00 89.00 86 LYS A CA 1
ATOM 680 C C . LYS A 1 86 ? 17.246 -11.471 -3.335 1.00 89.00 86 LYS A C 1
ATOM 682 O O . LYS A 1 86 ? 17.526 -11.112 -2.195 1.00 89.00 86 LYS A O 1
ATOM 687 N N . ILE A 1 87 ? 16.296 -12.371 -3.591 1.00 89.69 87 ILE A N 1
ATOM 688 C CA . ILE A 1 87 ? 15.462 -13.000 -2.566 1.00 89.69 87 ILE A CA 1
ATOM 689 C C . ILE A 1 87 ? 16.139 -14.278 -2.083 1.00 89.69 87 ILE A C 1
ATOM 691 O O . ILE A 1 87 ? 16.294 -15.241 -2.836 1.00 89.69 87 ILE A O 1
ATOM 695 N N . SER A 1 88 ? 16.535 -14.277 -0.813 1.00 91.38 88 SER A N 1
ATOM 696 C CA . SER A 1 88 ? 17.235 -15.404 -0.189 1.00 91.38 88 SER A CA 1
ATOM 697 C C . SER A 1 88 ? 16.299 -16.542 0.224 1.00 91.38 88 SER A C 1
ATOM 699 O O . SER A 1 88 ? 16.730 -17.693 0.255 1.00 91.38 88 SER A O 1
ATOM 701 N N . ASP A 1 89 ? 15.036 -16.246 0.554 1.00 93.88 89 ASP A N 1
ATOM 702 C CA . ASP A 1 89 ? 14.060 -17.270 0.941 1.00 93.88 89 ASP A CA 1
ATOM 703 C C . ASP A 1 89 ? 13.462 -17.944 -0.312 1.00 93.88 89 ASP A C 1
ATOM 705 O O . ASP A 1 89 ? 12.786 -17.282 -1.108 1.00 93.88 89 ASP A O 1
ATOM 709 N N . PRO A 1 90 ? 13.666 -19.262 -0.506 1.00 90.12 90 PRO A N 1
ATOM 710 C CA . PRO A 1 90 ? 13.143 -19.976 -1.666 1.00 90.12 90 PRO A CA 1
ATOM 711 C C . PRO A 1 90 ? 11.609 -19.999 -1.732 1.00 90.12 90 PRO A C 1
ATOM 713 O O . PRO A 1 90 ? 11.063 -20.003 -2.835 1.00 90.12 90 PRO A O 1
ATOM 716 N N . LYS A 1 91 ? 10.901 -19.987 -0.593 1.00 91.50 91 LYS A N 1
ATOM 717 C CA . LYS A 1 91 ? 9.428 -19.963 -0.581 1.00 91.50 91 LYS A CA 1
ATOM 718 C C . LYS A 1 91 ? 8.900 -18.608 -1.029 1.00 91.50 91 LYS A C 1
ATOM 720 O O . LYS A 1 91 ? 7.992 -18.549 -1.853 1.00 91.50 91 LYS A O 1
ATOM 725 N N . GLU A 1 92 ? 9.493 -17.532 -0.524 1.00 89.31 92 GLU A N 1
ATOM 726 C CA . GLU A 1 92 ? 9.145 -16.166 -0.925 1.00 89.31 92 GLU A CA 1
ATOM 727 C C . GLU A 1 92 ? 9.452 -15.939 -2.412 1.00 89.31 92 GLU A C 1
ATOM 729 O O . GLU A 1 92 ? 8.621 -15.410 -3.155 1.00 89.31 92 GLU A O 1
ATOM 734 N N . LYS A 1 93 ? 10.607 -16.433 -2.879 1.00 90.12 93 LYS A N 1
ATOM 735 C CA . LYS A 1 93 ? 10.997 -16.394 -4.292 1.00 90.12 93 LYS A CA 1
ATOM 736 C C . LYS A 1 93 ? 9.982 -17.108 -5.185 1.00 90.12 93 LYS A C 1
ATOM 738 O O . LYS A 1 93 ? 9.587 -16.555 -6.208 1.00 90.12 93 LYS A O 1
ATOM 743 N N . GLU A 1 94 ? 9.537 -18.307 -4.809 1.00 90.50 94 GLU A N 1
ATOM 744 C CA . GLU A 1 94 ? 8.524 -19.058 -5.563 1.00 90.50 94 GLU A CA 1
ATOM 745 C C . GLU A 1 94 ? 7.166 -18.338 -5.574 1.00 90.50 94 GLU A C 1
ATOM 747 O O . GLU A 1 94 ? 6.520 -18.226 -6.619 1.00 90.50 94 GLU A O 1
ATOM 752 N N . GLN A 1 95 ? 6.742 -17.783 -4.437 1.00 89.81 95 GLN A N 1
ATOM 753 C CA . GLN A 1 95 ? 5.498 -17.015 -4.344 1.00 89.81 95 GLN A CA 1
ATOM 754 C C . GLN A 1 95 ? 5.511 -15.786 -5.258 1.00 89.81 95 GLN A C 1
ATOM 756 O O . GLN A 1 95 ? 4.551 -15.560 -5.996 1.00 89.81 95 GLN A O 1
ATOM 761 N N . LEU A 1 96 ? 6.600 -15.017 -5.255 1.00 87.31 96 LEU A N 1
ATOM 762 C CA . LEU A 1 96 ? 6.736 -13.825 -6.094 1.00 87.31 96 LEU A CA 1
ATOM 763 C C . LEU A 1 96 ? 6.925 -14.175 -7.571 1.00 87.31 96 LEU A C 1
ATOM 765 O O . LEU A 1 96 ? 6.386 -13.483 -8.436 1.00 87.31 96 LEU A O 1
ATOM 769 N N . ALA A 1 97 ? 7.598 -15.287 -7.874 1.00 87.19 97 ALA A N 1
ATOM 770 C CA . ALA A 1 97 ? 7.690 -15.813 -9.232 1.00 87.19 97 ALA A CA 1
ATOM 771 C C . ALA A 1 97 ? 6.312 -16.205 -9.793 1.00 87.19 97 ALA A C 1
ATOM 773 O O . ALA A 1 97 ? 6.067 -16.005 -10.980 1.00 87.19 97 ALA A O 1
ATOM 774 N N . ASN A 1 98 ? 5.393 -16.692 -8.955 1.00 90.12 98 ASN A N 1
ATOM 775 C CA . ASN A 1 98 ? 4.002 -16.956 -9.343 1.00 90.12 98 ASN A CA 1
ATOM 776 C C . ASN A 1 98 ? 3.154 -15.677 -9.470 1.00 90.12 98 ASN A C 1
ATOM 778 O O . ASN A 1 98 ? 2.090 -15.694 -10.087 1.00 90.12 98 ASN A O 1
ATOM 782 N N . GLN A 1 99 ? 3.628 -14.550 -8.935 1.00 90.44 99 GLN A N 1
ATOM 783 C CA . GLN A 1 99 ? 2.960 -13.247 -8.975 1.00 90.44 99 GLN A CA 1
ATOM 784 C C . GLN A 1 99 ? 3.723 -12.242 -9.855 1.00 90.44 99 GLN A C 1
ATOM 786 O O . GLN A 1 99 ? 3.851 -11.065 -9.510 1.00 90.44 99 GLN A O 1
ATOM 791 N N . ARG A 1 100 ? 4.207 -12.686 -11.029 1.00 86.44 100 ARG A N 1
ATOM 792 C CA . ARG A 1 100 ? 5.052 -11.871 -11.932 1.00 86.44 100 ARG A CA 1
ATOM 793 C C . ARG A 1 100 ? 4.486 -10.489 -12.245 1.00 86.44 100 ARG A C 1
ATOM 795 O O . ARG A 1 100 ? 5.241 -9.526 -12.295 1.00 86.44 100 ARG A O 1
ATOM 802 N N . TYR A 1 101 ? 3.172 -10.377 -12.444 1.00 86.88 101 TYR A N 1
ATOM 803 C CA . TYR A 1 101 ? 2.529 -9.087 -12.713 1.00 86.88 101 TYR A CA 1
ATOM 804 C C . TYR A 1 101 ? 2.715 -8.102 -11.549 1.00 86.88 101 TYR A C 1
ATOM 806 O O . TYR A 1 101 ? 3.105 -6.952 -11.753 1.00 86.88 101 TYR A O 1
ATOM 814 N N . MET A 1 102 ? 2.493 -8.572 -10.320 1.00 86.12 102 MET A N 1
ATOM 815 C CA . MET A 1 102 ? 2.666 -7.768 -9.113 1.00 86.12 102 MET A CA 1
ATOM 816 C C . MET A 1 102 ? 4.134 -7.369 -8.938 1.00 86.12 102 MET A C 1
ATOM 818 O O . MET A 1 102 ? 4.422 -6.191 -8.732 1.00 86.12 102 MET A O 1
ATOM 822 N N . LEU A 1 103 ? 5.060 -8.309 -9.136 1.00 89.88 103 LEU A N 1
ATOM 823 C CA . LEU A 1 103 ? 6.496 -8.039 -9.086 1.00 89.88 103 LEU A CA 1
ATOM 824 C C . LEU A 1 103 ? 6.933 -7.009 -10.144 1.00 89.88 103 LEU A C 1
ATOM 826 O O . LEU A 1 103 ? 7.647 -6.062 -9.823 1.00 89.88 103 LEU A O 1
ATOM 830 N N . SER A 1 104 ? 6.446 -7.126 -11.381 1.00 91.31 104 SER A N 1
ATOM 831 C CA . SER A 1 104 ? 6.721 -6.151 -12.442 1.00 91.31 104 SER A CA 1
ATOM 832 C C . SER A 1 104 ? 6.218 -4.754 -12.069 1.00 91.31 104 SER A C 1
ATOM 834 O O . SER A 1 104 ? 6.961 -3.781 -12.191 1.00 91.31 104 SER A O 1
ATOM 836 N N . SER A 1 105 ? 5.005 -4.638 -11.519 1.00 89.19 105 SER A N 1
ATOM 837 C CA . SER A 1 105 ? 4.476 -3.343 -11.071 1.00 89.19 105 SER A CA 1
ATOM 838 C C . SER A 1 105 ? 5.325 -2.701 -9.961 1.00 89.19 105 SER A C 1
ATOM 840 O O . SER A 1 105 ? 5.591 -1.498 -10.007 1.00 89.19 105 SER A O 1
ATOM 842 N N . MET A 1 106 ? 5.834 -3.500 -9.014 1.00 89.69 106 MET A N 1
ATOM 843 C CA . MET A 1 106 ? 6.741 -3.032 -7.959 1.00 89.69 106 MET A CA 1
ATOM 844 C C . MET A 1 106 ? 8.078 -2.550 -8.524 1.00 89.69 106 MET A C 1
ATOM 846 O O . MET A 1 106 ? 8.523 -1.457 -8.174 1.00 89.69 106 MET A O 1
ATOM 850 N N . ILE A 1 107 ? 8.692 -3.322 -9.426 1.00 92.62 107 ILE A N 1
ATOM 851 C CA . ILE A 1 107 ? 9.960 -2.951 -10.072 1.00 92.62 107 ILE A CA 1
ATOM 852 C C . ILE A 1 107 ? 9.781 -1.665 -10.880 1.00 92.62 107 ILE A C 1
ATOM 854 O O . ILE A 1 107 ? 10.601 -0.754 -10.786 1.00 92.62 107 ILE A O 1
ATOM 858 N N . ARG A 1 108 ? 8.684 -1.548 -11.635 1.00 92.62 108 ARG A N 1
ATOM 859 C CA . ARG A 1 108 ? 8.365 -0.346 -12.414 1.00 92.62 108 ARG A CA 1
ATOM 860 C C . ARG A 1 108 ? 8.287 0.886 -11.519 1.00 92.62 108 ARG A C 1
ATOM 862 O O . ARG A 1 108 ? 8.876 1.922 -11.827 1.00 92.62 108 ARG A O 1
ATOM 869 N N . ARG A 1 109 ? 7.593 0.762 -10.388 1.00 90.62 109 ARG A N 1
ATOM 870 C CA . ARG A 1 109 ? 7.473 1.822 -9.385 1.00 90.62 109 ARG A CA 1
ATOM 871 C C . ARG A 1 109 ? 8.828 2.186 -8.783 1.00 90.62 109 ARG A C 1
ATOM 873 O O . ARG A 1 109 ? 9.130 3.370 -8.673 1.00 90.62 109 ARG A O 1
ATOM 880 N N . GLN A 1 110 ? 9.651 1.196 -8.441 1.00 90.69 110 GLN A N 1
ATOM 881 C CA . GLN A 1 110 ? 10.995 1.423 -7.911 1.00 90.69 110 GLN A CA 1
ATOM 882 C C . GLN A 1 110 ? 11.871 2.188 -8.913 1.00 90.69 110 GLN A C 1
ATOM 884 O O . GLN A 1 110 ? 12.390 3.243 -8.562 1.00 90.69 110 GLN A O 1
ATOM 889 N N . LYS A 1 111 ? 11.920 1.748 -10.176 1.00 91.69 111 LYS A N 1
ATOM 890 C CA . LYS A 1 111 ? 12.642 2.446 -11.253 1.00 91.69 111 LYS A CA 1
ATOM 891 C C . LYS A 1 111 ? 12.175 3.891 -11.436 1.00 91.69 111 LYS A C 1
ATOM 893 O O . LYS A 1 111 ? 12.981 4.784 -11.670 1.00 91.69 111 LYS A O 1
ATOM 898 N N . THR A 1 112 ? 10.870 4.131 -11.304 1.00 91.31 112 THR A N 1
ATOM 899 C CA . THR A 1 112 ? 10.290 5.483 -11.387 1.00 91.31 112 THR A CA 1
ATOM 900 C C . THR A 1 112 ? 10.771 6.370 -10.243 1.00 91.31 112 THR A C 1
ATOM 902 O O . THR A 1 112 ? 11.105 7.531 -10.457 1.00 91.31 112 THR A O 1
ATOM 905 N N . LEU A 1 113 ? 10.834 5.833 -9.025 1.00 90.50 113 LEU A N 1
ATOM 906 C CA . LEU A 1 113 ? 11.350 6.564 -7.868 1.00 90.50 113 LEU A CA 1
ATOM 907 C C . LEU A 1 113 ? 12.853 6.838 -7.987 1.00 90.50 113 LEU A C 1
ATOM 909 O O . LEU A 1 113 ? 13.282 7.945 -7.679 1.00 90.50 113 LEU A O 1
ATOM 913 N N . GLU A 1 114 ? 13.635 5.871 -8.471 1.00 90.19 114 GLU A N 1
ATOM 914 C CA . GLU A 1 114 ? 15.071 6.046 -8.725 1.00 90.19 114 GLU A CA 1
ATOM 915 C C . GLU A 1 114 ? 15.331 7.134 -9.772 1.00 90.19 114 GLU A C 1
ATOM 917 O O . GLU A 1 114 ? 16.241 7.944 -9.605 1.00 90.19 114 GLU A O 1
ATOM 922 N N . LEU A 1 115 ? 14.506 7.206 -10.821 1.00 90.31 115 LEU A N 1
ATOM 923 C CA . LEU A 1 115 ? 14.571 8.289 -11.801 1.00 90.31 115 LEU A CA 1
ATOM 924 C C . LEU A 1 115 ? 14.316 9.654 -11.143 1.00 90.31 115 LEU A C 1
ATOM 926 O O . LEU A 1 115 ? 15.085 10.587 -11.350 1.00 90.31 115 LEU A O 1
ATOM 930 N N . LEU A 1 116 ? 13.273 9.755 -10.312 1.00 88.44 116 LEU A N 1
ATOM 931 C CA . LEU A 1 116 ? 12.915 10.984 -9.594 1.00 88.44 116 LEU A CA 1
ATOM 932 C C . LEU A 1 116 ? 13.957 11.422 -8.562 1.00 88.44 116 LEU A C 1
ATOM 934 O O . LEU A 1 116 ? 14.084 12.614 -8.305 1.00 88.44 116 LEU A O 1
ATOM 938 N N . GLN A 1 117 ? 14.680 10.481 -7.959 1.00 88.56 117 GLN A N 1
ATOM 939 C CA . GLN A 1 117 ? 15.734 10.776 -6.989 1.00 88.56 117 GLN A CA 1
ATOM 940 C C . GLN A 1 117 ? 17.014 11.316 -7.647 1.00 88.56 117 GLN A C 1
ATOM 942 O O . GLN A 1 117 ? 17.773 12.028 -6.995 1.00 88.56 117 GLN A O 1
ATOM 947 N N . ASN A 1 118 ? 17.258 10.960 -8.910 1.00 84.50 118 ASN A N 1
ATOM 948 C CA . ASN A 1 118 ? 18.466 11.320 -9.657 1.00 84.50 118 ASN A CA 1
ATOM 949 C C . ASN A 1 118 ? 18.285 12.546 -10.579 1.00 84.50 118 ASN A C 1
ATOM 951 O O . ASN A 1 118 ? 19.182 12.843 -11.370 1.00 84.50 118 ASN A O 1
ATOM 955 N N . LEU A 1 119 ? 17.137 13.227 -10.487 1.00 74.38 119 LEU A N 1
ATOM 956 C CA . LEU A 1 119 ? 16.817 14.499 -11.149 1.00 74.38 119 LEU A CA 1
ATOM 957 C C . LEU A 1 119 ? 17.291 15.696 -10.313 1.00 74.38 119 LEU A C 1
ATOM 959 O O . LEU A 1 119 ? 17.798 16.661 -10.928 1.00 74.38 119 LEU A O 1
#

Foldseek 3Di:
DDDDDDVVVLLVQLVVVVVVLQVVQVVVVHGPVVVCVVVVHDPVRSSVVSSVVSVVVVVVLVVLVVLLVVVVQFDDVVNLVVVLVVDPDPVVSVVVVVVVVVSRSVSSSVVSVVVVVVD

Secondary structure (DSSP, 8-state):
------HHHHHHHHHHHHHHHHHHHHHTT--HHHHHHHHT--HHHHHHHHHHHHHHHHHHHHHHHHHHHHTT----HHHHHHHHHT---HHHHHHHHHTHHHHHHHHHHHHHHHHHHT-

Sequence (119 aa):
VKVTLPKVLIDNEVN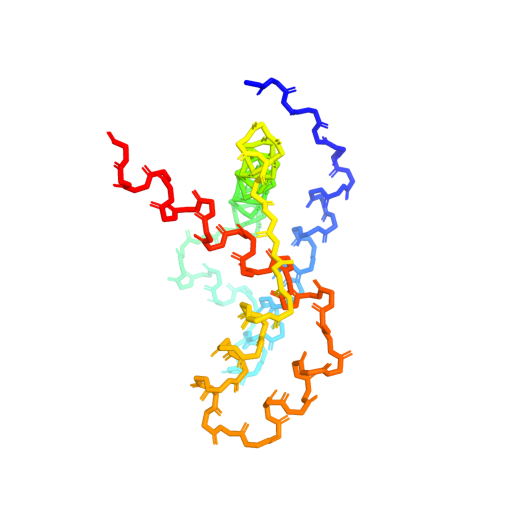QKLASLVEKTEKLGLSIDQYLATLGKTAEEIKKEYQQESEKNWKLELALNKIADEEKITVSDQDIDEALNKISDPKEKEQLANQRYMLSSMIRRQKTLELLQNL

pLDDT: mean 88.53, std 6.65, range [46.06, 93.88]